Protein AF-A0A350QZ35-F1 (afdb_monomer)

Mean predicted aligned error: 3.23 Å

Sequence (78 aa):
WDAHSNVAGNVTKQAKQVDQASAALVQDLKRLGMLEDTLVVWGGEFGRTPMVESSAALKRSGGRDHHPQAFTMWMAGG

Radius of gyration: 16.57 Å; Cα contacts (8 Å, |Δi|>4): 117; chains: 1; bounding box: 29×17×50 Å

Solvent-accessible surface area (backbone atoms only — not comparable to full-atom values): 4444 Å² total; per-residue (Å²): 131,91,25,44,53,37,33,69,65,42,51,55,52,53,49,65,72,46,47,62,62,56,51,47,52,56,52,51,31,50,75,69,65,45,21,64,82,34,68,46,80,48,68,64,80,44,33,60,41,93,56,73,33,70,33,82,93,76,72,26,39,71,6,24,47,81,22,70,89,47,61,61,72,54,73,48,60,80

Foldseek 3Di:
DDFQAAAPVVVVVVCVVVVVVVVVVCVVCVVVVNLQVDKDKDWDQWDWDPDRRDDPVVNGGNTTDTGRVDIDMDIGGD

Secondary structure (DSSP, 8-state):
---SS-HHHHHHHHHHHHHHHHHHHHHHHHHTT-GGG--EEEE-S-EE-SSPEEETTTTEEEE--EETT---EEEE--

Structure (mmCIF, N/CA/C/O backbone):
data_AF-A0A350QZ35-F1
#
_entry.id   AF-A0A350QZ35-F1
#
loop_
_atom_site.group_PDB
_atom_site.id
_atom_site.type_symbol
_atom_site.label_atom_id
_atom_site.label_alt_id
_atom_site.label_comp_id
_atom_site.label_asym_id
_atom_site.label_entity_id
_atom_site.label_seq_id
_atom_site.pdbx_PDB_ins_code
_atom_site.Cartn_x
_atom_site.Cartn_y
_atom_site.Cartn_z
_atom_site.occupancy
_atom_site.B_iso_or_equiv
_atom_site.auth_seq_id
_atom_site.auth_comp_id
_atom_site.auth_asym_id
_atom_site.auth_atom_id
_atom_site.pdbx_PDB_model_num
ATOM 1 N N . TRP A 1 1 ? 3.611 6.636 -6.003 1.00 70.56 1 TRP A N 1
ATOM 2 C CA . TRP A 1 1 ? 2.357 6.135 -6.583 1.00 70.56 1 TRP A CA 1
ATOM 3 C C . TRP A 1 1 ? 2.637 5.637 -7.977 1.00 70.56 1 TRP A C 1
ATOM 5 O O . TRP A 1 1 ? 2.654 4.430 -8.140 1.00 70.56 1 TRP A O 1
ATOM 15 N N . ASP A 1 2 ? 2.989 6.517 -8.919 1.00 88.25 2 ASP A N 1
ATOM 16 C CA . ASP A 1 2 ? 3.310 6.110 -10.284 1.00 88.25 2 ASP A CA 1
ATOM 17 C C . ASP A 1 2 ? 4.701 5.442 -10.383 1.00 88.25 2 ASP A C 1
ATOM 19 O O . ASP A 1 2 ? 5.716 6.057 -10.045 1.00 88.25 2 ASP A O 1
ATOM 23 N N . ALA A 1 3 ? 4.748 4.159 -10.752 1.00 92.81 3 ALA A N 1
ATOM 24 C CA . ALA A 1 3 ? 5.929 3.295 -10.649 1.00 92.81 3 ALA A CA 1
ATOM 25 C C . ALA A 1 3 ? 6.417 2.758 -12.009 1.00 92.81 3 ALA A C 1
ATOM 27 O O . ALA A 1 3 ? 7.041 1.695 -12.068 1.00 92.81 3 ALA A O 1
ATOM 28 N N . HIS A 1 4 ? 6.179 3.512 -13.085 1.00 95.06 4 HIS A N 1
ATOM 29 C CA . HIS A 1 4 ? 6.551 3.150 -14.458 1.00 95.06 4 HIS A CA 1
ATOM 30 C C . HIS A 1 4 ? 8.071 3.087 -14.740 1.00 95.06 4 HIS A C 1
ATOM 32 O O . HIS A 1 4 ? 8.469 2.489 -15.736 1.00 95.06 4 HIS A O 1
ATOM 38 N N . SER A 1 5 ? 8.936 3.621 -13.860 1.00 94.19 5 SER A N 1
ATOM 39 C CA . SER A 1 5 ? 10.404 3.642 -14.084 1.00 94.19 5 SER A CA 1
ATOM 40 C C . SER A 1 5 ? 11.285 3.107 -12.940 1.00 94.19 5 SER A C 1
ATOM 42 O O . SER A 1 5 ? 12.505 3.136 -13.036 1.00 94.19 5 SER A O 1
ATOM 44 N N . ASN A 1 6 ? 10.716 2.690 -11.807 1.00 93.94 6 ASN A N 1
ATOM 45 C CA . ASN A 1 6 ? 11.466 2.034 -10.724 1.00 93.94 6 ASN A CA 1
ATOM 46 C C . ASN A 1 6 ? 10.474 1.437 -9.729 1.00 93.94 6 ASN A C 1
ATOM 48 O O . ASN A 1 6 ? 10.141 2.061 -8.715 1.00 93.94 6 ASN A O 1
ATOM 52 N N . VAL A 1 7 ? 9.969 0.240 -10.024 1.00 95.81 7 VAL A N 1
ATOM 53 C CA . VAL A 1 7 ? 8.923 -0.348 -9.182 1.00 95.81 7 VAL A CA 1
ATOM 54 C C . VAL A 1 7 ? 9.441 -0.693 -7.786 1.00 95.81 7 VAL A C 1
ATOM 56 O O . VAL A 1 7 ? 8.770 -0.395 -6.802 1.00 95.81 7 VAL A O 1
ATOM 59 N N . ALA A 1 8 ? 10.661 -1.225 -7.678 1.00 94.56 8 ALA A N 1
ATOM 60 C CA . ALA A 1 8 ? 11.237 -1.638 -6.401 1.00 94.56 8 ALA A CA 1
ATOM 61 C C . ALA A 1 8 ? 11.437 -0.446 -5.454 1.00 94.56 8 ALA A C 1
ATOM 63 O O . ALA A 1 8 ? 10.977 -0.472 -4.310 1.00 94.56 8 ALA A O 1
ATOM 64 N N . GLY A 1 9 ? 12.069 0.627 -5.938 1.00 96.00 9 GLY A N 1
ATOM 65 C CA . GLY A 1 9 ? 12.300 1.832 -5.145 1.00 96.00 9 GLY A CA 1
ATOM 66 C C . GLY A 1 9 ? 11.005 2.562 -4.789 1.00 96.00 9 GLY A C 1
ATOM 67 O O . GLY A 1 9 ? 10.841 2.989 -3.645 1.00 96.00 9 GLY A O 1
ATOM 68 N N . ASN A 1 10 ? 10.063 2.674 -5.735 1.00 95.44 10 ASN A N 1
ATOM 69 C CA . ASN A 1 10 ? 8.782 3.344 -5.497 1.00 95.44 10 ASN A CA 1
ATOM 70 C C . ASN A 1 10 ? 7.950 2.577 -4.462 1.00 95.44 10 ASN A C 1
ATOM 72 O O . ASN A 1 10 ? 7.581 3.163 -3.449 1.00 95.44 10 ASN A O 1
ATOM 76 N N . VAL A 1 11 ? 7.726 1.272 -4.660 1.00 94.12 11 VAL A N 1
ATOM 77 C CA . VAL A 1 11 ? 6.913 0.451 -3.747 1.00 94.12 11 VAL A CA 1
ATOM 78 C C . VAL A 1 11 ? 7.540 0.398 -2.357 1.00 94.12 11 VAL A C 1
ATOM 80 O O . VAL A 1 11 ? 6.837 0.618 -1.379 1.00 94.12 11 VAL A O 1
ATOM 83 N N . THR A 1 12 ? 8.861 0.218 -2.250 1.00 95.69 12 THR A N 1
ATOM 84 C CA . THR A 1 12 ? 9.542 0.205 -0.943 1.00 95.69 12 THR A CA 1
ATOM 85 C C . THR A 1 12 ? 9.386 1.535 -0.205 1.00 95.69 12 THR A C 1
ATOM 87 O O . THR A 1 12 ? 9.125 1.550 0.997 1.00 95.69 12 THR A O 1
ATOM 90 N N . LYS A 1 13 ? 9.537 2.668 -0.906 1.00 96.25 13 LYS A N 1
ATOM 91 C CA . LYS A 1 13 ? 9.360 3.996 -0.305 1.00 96.25 13 LYS A CA 1
ATOM 92 C C . LYS A 1 13 ? 7.919 4.206 0.159 1.00 96.25 13 LYS A C 1
ATOM 94 O O . LYS A 1 13 ? 7.714 4.639 1.284 1.00 96.25 13 LYS A O 1
ATOM 99 N N . GLN A 1 14 ? 6.947 3.894 -0.695 1.00 94.38 14 GLN A N 1
ATOM 100 C CA . GLN A 1 14 ? 5.529 4.123 -0.414 1.00 94.38 14 GLN A CA 1
ATOM 101 C C . GLN A 1 14 ? 5.019 3.210 0.703 1.00 94.38 14 GLN A C 1
ATOM 103 O O . GLN A 1 14 ? 4.345 3.688 1.607 1.00 94.38 14 GLN A O 1
ATOM 108 N N . ALA A 1 15 ? 5.415 1.932 0.706 1.00 93.88 15 ALA A N 1
ATOM 109 C CA . ALA A 1 15 ? 5.092 1.004 1.788 1.00 93.88 15 ALA A CA 1
ATOM 110 C C . ALA A 1 15 ? 5.567 1.554 3.142 1.00 93.88 15 ALA A C 1
ATOM 112 O O . ALA A 1 15 ? 4.779 1.652 4.075 1.00 93.88 15 ALA A O 1
ATOM 113 N N . LYS A 1 16 ? 6.813 2.045 3.225 1.00 96.56 16 LYS A N 1
ATOM 114 C CA . LYS A 1 16 ? 7.345 2.664 4.453 1.00 96.56 16 LYS A CA 1
ATOM 115 C C . LYS A 1 16 ? 6.571 3.904 4.913 1.00 96.56 16 LYS A C 1
ATOM 117 O O . LYS A 1 16 ? 6.551 4.177 6.106 1.00 96.56 16 LYS A O 1
ATOM 122 N N . GLN A 1 17 ? 5.969 4.664 3.996 1.00 95.56 17 GLN A N 1
ATOM 123 C CA . GLN A 1 17 ? 5.202 5.866 4.346 1.00 95.56 17 GLN A CA 1
ATOM 124 C C . GLN A 1 17 ? 3.870 5.539 5.033 1.00 95.56 17 GLN A C 1
ATOM 126 O O . GLN A 1 17 ? 3.377 6.370 5.789 1.00 95.56 17 GLN A O 1
ATOM 131 N N . VAL A 1 18 ? 3.299 4.355 4.788 1.00 94.81 18 VAL A N 1
ATOM 132 C CA . VAL A 1 18 ? 1.978 3.964 5.314 1.00 94.81 18 VAL A CA 1
ATOM 133 C C . VAL A 1 18 ? 2.041 2.897 6.406 1.00 94.81 18 VAL A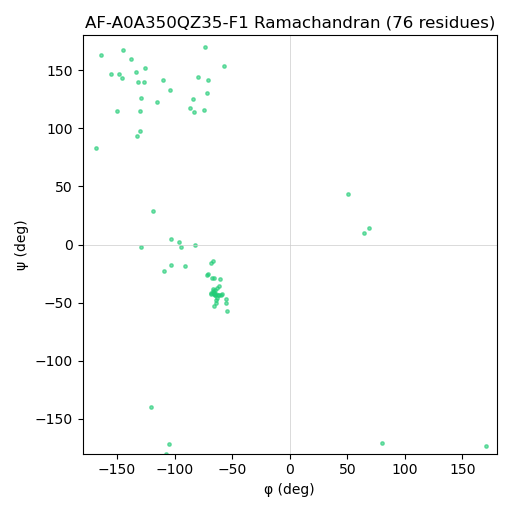 C 1
ATOM 135 O O . VAL A 1 18 ? 1.120 2.815 7.216 1.00 94.81 18 VAL A O 1
ATOM 138 N N . ASP A 1 19 ? 3.117 2.109 6.454 1.00 96.06 19 ASP A N 1
ATOM 139 C CA . ASP A 1 19 ? 3.281 0.952 7.344 1.00 96.06 19 ASP A CA 1
ATOM 140 C C . ASP A 1 19 ? 3.075 1.302 8.828 1.00 96.06 19 ASP A C 1
ATOM 142 O O . ASP A 1 19 ? 2.160 0.787 9.472 1.00 96.06 19 ASP A O 1
ATOM 146 N N . GLN A 1 20 ? 3.850 2.260 9.353 1.00 98.00 20 GLN A N 1
ATOM 147 C CA . GLN A 1 20 ? 3.807 2.605 10.779 1.00 98.00 20 GLN A CA 1
ATOM 148 C C . GLN A 1 20 ? 2.464 3.197 11.211 1.00 98.00 20 GLN A C 1
ATOM 150 O O . GLN A 1 20 ? 1.941 2.823 12.257 1.00 98.00 20 GLN A O 1
ATOM 155 N N . ALA A 1 21 ? 1.887 4.100 10.413 1.00 97.75 21 ALA A N 1
ATOM 156 C CA . ALA A 1 21 ? 0.607 4.725 10.746 1.00 97.75 21 ALA A CA 1
ATOM 157 C C . ALA A 1 21 ? -0.547 3.708 10.720 1.00 97.75 21 ALA A C 1
ATOM 159 O O . ALA A 1 21 ? -1.415 3.736 11.590 1.00 97.75 21 ALA A O 1
ATOM 160 N N . SER A 1 22 ? -0.523 2.773 9.762 1.00 97.81 22 SER A N 1
ATOM 161 C CA . SER A 1 22 ? -1.526 1.705 9.664 1.00 97.81 22 SER A CA 1
ATOM 162 C C . SER A 1 22 ? -1.447 0.757 10.865 1.00 97.81 22 SER A C 1
ATOM 164 O O . SER A 1 22 ? -2.472 0.417 11.452 1.00 97.81 22 SER A O 1
ATOM 166 N N . ALA A 1 23 ? -0.232 0.380 11.281 1.00 98.00 23 ALA A N 1
ATOM 167 C CA . ALA A 1 23 ? -0.021 -0.435 12.475 1.00 98.00 23 ALA A CA 1
ATOM 168 C C . ALA A 1 23 ? -0.438 0.297 13.763 1.00 98.00 23 ALA A C 1
ATOM 170 O O . ALA A 1 23 ? -1.098 -0.299 14.616 1.00 98.00 23 ALA A O 1
ATOM 171 N N . ALA A 1 24 ? -0.090 1.582 13.893 1.00 98.62 24 ALA A N 1
ATOM 172 C CA . ALA A 1 24 ? -0.442 2.400 15.052 1.00 98.62 24 ALA A CA 1
ATOM 173 C C . ALA A 1 24 ? -1.961 2.503 15.236 1.00 98.62 24 ALA A C 1
ATOM 175 O O . ALA A 1 24 ? -2.442 2.299 16.345 1.00 98.62 24 ALA A O 1
ATOM 176 N N . LEU A 1 25 ? -2.721 2.710 14.154 1.00 98.44 25 LEU A N 1
ATOM 177 C CA . LEU A 1 25 ? -4.186 2.740 14.204 1.00 98.44 25 LEU A CA 1
ATOM 178 C C . LEU A 1 25 ? -4.767 1.457 14.820 1.00 98.44 25 LEU A C 1
ATOM 180 O O . LEU A 1 25 ? -5.571 1.524 15.748 1.00 98.44 25 LEU A O 1
ATOM 184 N N . VAL A 1 26 ? -4.342 0.287 14.334 1.00 98.62 26 VAL A N 1
ATOM 185 C CA . VAL A 1 26 ? -4.827 -1.008 14.843 1.00 98.62 26 VAL A CA 1
ATOM 186 C C . VAL A 1 26 ? -4.435 -1.205 16.310 1.00 98.62 26 VAL A C 1
ATOM 188 O O . VAL A 1 26 ? -5.251 -1.647 17.121 1.00 98.62 26 VAL A O 1
ATOM 191 N N . GLN A 1 27 ? -3.198 -0.860 16.674 1.00 98.69 27 GLN A N 1
ATOM 192 C CA . GLN A 1 27 ? -2.714 -0.98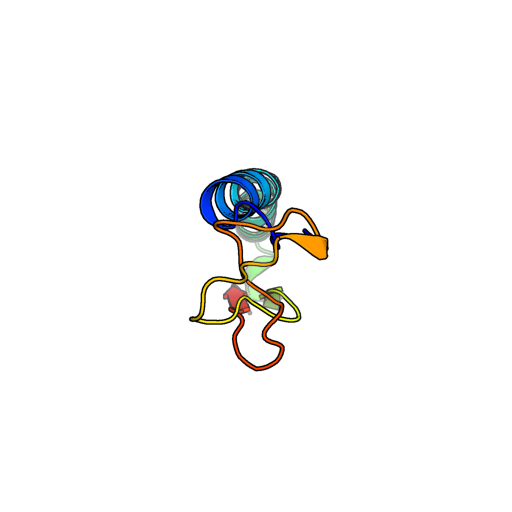1 18.052 1.00 98.69 27 GLN A CA 1
ATOM 193 C C . GLN A 1 27 ? -3.452 -0.043 19.013 1.00 98.69 27 GLN A C 1
ATOM 195 O O . GLN A 1 27 ? -3.797 -0.456 20.121 1.00 98.69 27 GLN A O 1
ATOM 200 N N . ASP A 1 28 ? -3.731 1.189 18.594 1.00 98.75 28 ASP A N 1
ATOM 201 C CA . ASP A 1 28 ? -4.442 2.172 19.406 1.00 98.75 28 ASP A CA 1
ATOM 202 C C . ASP A 1 28 ? -5.903 1.769 19.620 1.00 98.75 28 ASP A C 1
ATOM 204 O O . ASP A 1 28 ? -6.376 1.811 20.758 1.00 98.75 28 ASP A O 1
ATOM 208 N N . LEU A 1 29 ? -6.592 1.286 18.578 1.00 98.81 29 LEU A N 1
ATOM 209 C CA . LEU A 1 29 ? -7.945 0.733 18.708 1.00 98.81 29 LEU A CA 1
ATOM 210 C C . LEU A 1 29 ? -7.976 -0.444 19.684 1.00 98.81 29 LEU A C 1
ATOM 212 O O . LEU A 1 29 ? -8.858 -0.514 20.541 1.00 98.81 29 LEU A O 1
ATOM 216 N N . LYS A 1 30 ? -6.985 -1.342 19.611 1.00 98.62 30 LYS A N 1
ATOM 217 C CA . LYS A 1 30 ? -6.866 -2.460 20.553 1.00 98.62 30 LYS A CA 1
ATOM 218 C C . LYS A 1 30 ? -6.650 -1.972 21.985 1.00 98.62 30 LYS A C 1
ATOM 220 O O . LYS A 1 30 ? -7.309 -2.454 22.900 1.00 98.62 30 LYS A O 1
ATOM 225 N N . ARG A 1 31 ? -5.749 -1.005 22.195 1.00 98.69 31 ARG A N 1
ATOM 226 C CA . ARG A 1 31 ? -5.453 -0.439 23.524 1.00 98.69 31 ARG A CA 1
ATOM 227 C C . ARG A 1 31 ? -6.679 0.226 24.152 1.00 98.69 31 ARG A C 1
ATOM 229 O O . ARG A 1 31 ? -6.836 0.169 25.366 1.00 98.69 31 ARG A O 1
ATOM 236 N N . LEU A 1 32 ? -7.521 0.857 23.339 1.00 98.44 32 LEU A N 1
ATOM 237 C CA . LEU A 1 32 ? -8.748 1.518 23.783 1.00 98.44 32 LEU A CA 1
ATOM 238 C C . LEU A 1 32 ? -9.933 0.552 23.956 1.00 98.44 32 LEU A C 1
ATOM 240 O O . LEU A 1 32 ? -11.014 0.999 24.323 1.00 98.44 32 LEU A O 1
ATOM 244 N N . GLY A 1 33 ? -9.751 -0.747 23.689 1.00 98.38 33 GLY A N 1
ATOM 245 C CA . GLY A 1 33 ? -10.836 -1.733 23.718 1.00 98.38 33 GLY A CA 1
ATOM 246 C C . GLY A 1 33 ? -11.864 -1.551 22.597 1.00 98.38 33 GLY A C 1
ATOM 247 O O . GLY A 1 33 ? -12.937 -2.129 22.666 1.00 98.38 33 GLY A O 1
ATOM 248 N N . MET A 1 34 ? -11.551 -0.749 21.575 1.00 98.62 34 MET A N 1
ATOM 249 C CA . MET A 1 34 ? -12.466 -0.409 20.478 1.00 98.62 34 MET A CA 1
ATOM 250 C C . MET A 1 34 ? -12.367 -1.372 19.294 1.00 98.62 34 MET A C 1
ATOM 252 O O . MET A 1 34 ? -13.255 -1.391 18.446 1.00 98.62 34 MET A O 1
ATOM 256 N N . LEU A 1 35 ? -11.272 -2.132 19.198 1.00 98.62 35 LEU A N 1
ATOM 257 C CA . LEU A 1 35 ? -11.030 -3.014 18.055 1.00 98.62 35 LEU A CA 1
ATOM 258 C C . LEU A 1 35 ? -12.051 -4.160 17.968 1.00 98.62 35 LEU A C 1
ATOM 260 O O . LEU A 1 35 ? -12.353 -4.599 16.866 1.00 98.62 35 LEU A O 1
ATOM 264 N N . GLU A 1 36 ? -12.600 -4.607 19.099 1.00 97.81 36 G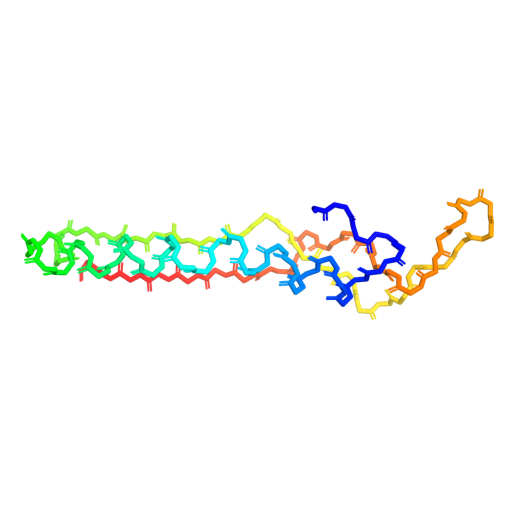LU A N 1
ATOM 265 C CA . GLU A 1 36 ? -13.594 -5.693 19.153 1.00 97.81 36 GLU A CA 1
ATOM 266 C C . GLU A 1 36 ? -14.932 -5.290 18.506 1.00 97.81 36 GLU A C 1
ATOM 268 O O . GLU A 1 36 ? -15.614 -6.124 17.931 1.00 97.81 36 GLU A O 1
ATOM 273 N N . ASP A 1 37 ? -15.280 -3.999 18.532 1.00 98.12 37 ASP A N 1
ATOM 274 C CA . ASP A 1 37 ? -16.508 -3.471 17.917 1.00 98.12 37 ASP A CA 1
ATOM 275 C C . ASP A 1 37 ? -16.237 -2.758 16.575 1.00 98.12 37 ASP A C 1
ATOM 277 O O . ASP A 1 37 ? -17.136 -2.154 15.984 1.00 98.12 37 ASP A O 1
ATOM 281 N N . THR A 1 38 ? -14.987 -2.780 16.090 1.00 98.31 38 THR A N 1
ATOM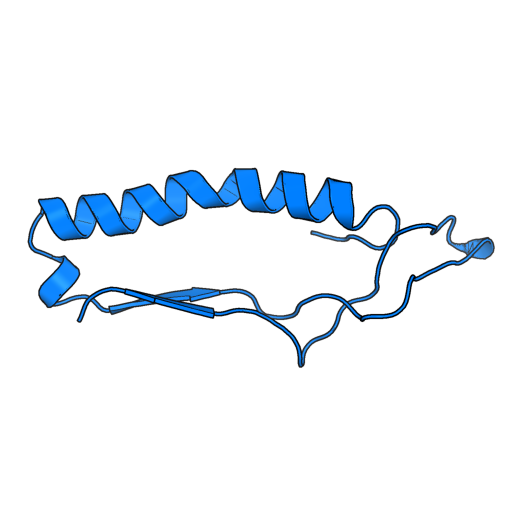 282 C CA . THR A 1 38 ? -14.557 -2.047 14.889 1.00 98.31 38 THR A CA 1
ATOM 283 C C . THR A 1 38 ? -13.794 -2.944 13.923 1.00 98.31 38 THR A C 1
ATOM 285 O O . THR A 1 38 ? -12.650 -3.316 14.177 1.00 98.31 38 THR A O 1
ATOM 288 N N . LEU A 1 39 ? -14.365 -3.171 12.739 1.00 98.38 39 LEU A N 1
ATOM 289 C CA . LEU A 1 39 ? -13.643 -3.771 11.621 1.00 98.38 39 LEU A CA 1
ATOM 290 C C . LEU A 1 39 ? -12.838 -2.705 10.865 1.00 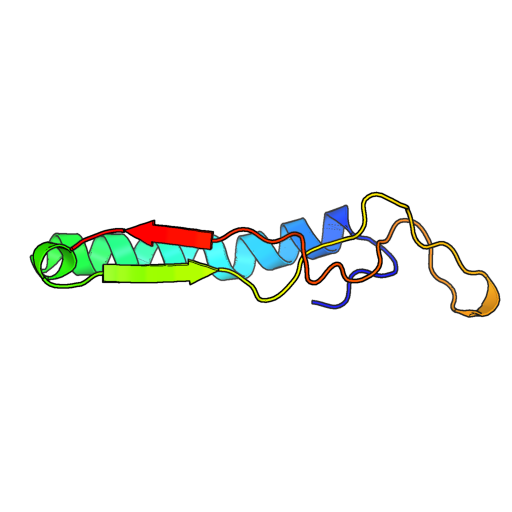98.38 39 LEU A C 1
ATOM 292 O O . LEU A 1 39 ? -13.397 -1.829 10.203 1.00 98.38 39 LEU A O 1
ATOM 296 N N . VAL A 1 40 ? -11.513 -2.813 10.909 1.00 98.25 40 VAL A N 1
ATOM 297 C CA . VAL A 1 40 ? -10.610 -2.048 10.045 1.00 98.25 40 VAL A CA 1
ATOM 298 C C . VAL A 1 40 ? -10.480 -2.769 8.709 1.00 98.25 40 VAL A C 1
ATOM 300 O O . VAL A 1 40 ? -10.091 -3.934 8.673 1.00 98.25 40 VAL A O 1
ATOM 303 N N . VAL A 1 41 ? -10.754 -2.064 7.609 1.00 97.81 41 VAL A N 1
ATOM 304 C CA . VAL A 1 41 ? -10.529 -2.535 6.235 1.00 97.81 41 VAL A CA 1
ATOM 305 C C . VAL A 1 41 ? -9.466 -1.653 5.589 1.00 97.81 41 VAL A C 1
ATOM 307 O O . VAL A 1 41 ? -9.633 -0.438 5.504 1.00 97.81 41 VAL A O 1
ATOM 310 N N . TRP A 1 42 ? -8.376 -2.257 5.124 1.00 97.06 42 TRP A N 1
ATOM 311 C CA . TRP A 1 42 ? -7.267 -1.546 4.493 1.00 97.06 42 TRP A CA 1
ATOM 312 C C . TRP A 1 42 ? -6.870 -2.219 3.189 1.00 97.06 42 TRP A C 1
ATOM 314 O O . TRP A 1 42 ? -6.770 -3.443 3.107 1.00 97.06 42 TRP A O 1
ATOM 324 N N . GLY A 1 43 ? -6.566 -1.421 2.174 1.00 94.12 43 GLY A N 1
ATOM 325 C CA . GLY A 1 43 ? -5.958 -1.912 0.949 1.00 94.12 43 GLY A CA 1
ATOM 326 C C . GLY A 1 43 ? -5.910 -0.861 -0.142 1.00 94.12 43 GLY A C 1
ATOM 327 O O . GLY A 1 43 ? -6.171 0.318 0.097 1.00 94.12 43 GLY A O 1
ATOM 328 N N . GLY A 1 44 ? -5.498 -1.300 -1.326 1.00 91.88 44 GLY A N 1
ATOM 329 C CA . GLY A 1 44 ? -5.382 -0.457 -2.513 1.00 91.88 44 GLY A CA 1
ATOM 330 C C . GLY A 1 44 ? -6.468 -0.738 -3.548 1.00 91.88 44 GLY A C 1
ATOM 331 O O . GLY A 1 44 ? -7.299 -1.620 -3.378 1.00 91.88 44 GLY A O 1
ATOM 332 N N . GLU A 1 45 ? -6.413 -0.003 -4.655 1.00 92.56 45 GLU A N 1
ATOM 333 C CA . GLU A 1 45 ? -7.387 -0.100 -5.757 1.00 92.56 45 GLU A CA 1
ATOM 334 C C . GLU A 1 45 ? -6.838 -0.872 -6.973 1.00 92.56 45 GLU A C 1
ATOM 336 O O . GLU A 1 45 ? -7.581 -1.298 -7.851 1.00 92.56 45 GLU A O 1
ATOM 341 N N . PHE A 1 46 ? -5.516 -1.032 -7.051 1.00 93.56 46 PHE A N 1
ATOM 342 C CA . PHE A 1 46 ? -4.797 -1.734 -8.114 1.00 93.56 46 PHE A CA 1
ATOM 343 C C . PHE A 1 46 ? -3.371 -2.039 -7.638 1.00 93.56 46 PHE A C 1
ATOM 345 O O . PHE A 1 46 ? -2.857 -1.428 -6.696 1.00 93.56 46 PHE A O 1
ATOM 352 N N . GLY A 1 47 ? -2.701 -2.964 -8.316 1.00 93.75 47 GLY A N 1
ATOM 353 C CA . GLY A 1 47 ? -1.279 -3.235 -8.123 1.00 93.75 47 GLY A CA 1
ATOM 354 C C . GLY A 1 47 ? -0.495 -3.036 -9.406 1.00 93.75 47 GLY A C 1
ATOM 355 O O . GLY A 1 47 ? -0.701 -2.065 -10.135 1.00 93.75 47 GLY A O 1
ATOM 356 N N . ARG A 1 48 ? 0.464 -3.928 -9.659 1.00 94.44 48 ARG A N 1
ATOM 357 C CA . ARG A 1 48 ? 1.439 -3.784 -10.743 1.00 94.44 48 ARG A CA 1
ATOM 358 C C . ARG A 1 48 ? 1.456 -5.015 -11.632 1.00 94.44 48 ARG A C 1
ATOM 360 O O . ARG A 1 48 ? 1.392 -6.136 -11.131 1.00 94.44 48 ARG A O 1
ATOM 367 N N . THR A 1 49 ? 1.572 -4.807 -12.940 1.00 94.75 49 THR A N 1
ATOM 368 C CA . THR A 1 49 ? 1.681 -5.901 -13.915 1.00 94.75 49 THR A CA 1
ATOM 369 C C . THR A 1 49 ? 2.878 -6.805 -13.600 1.00 94.75 49 THR A C 1
ATOM 371 O O . THR A 1 49 ? 3.865 -6.352 -13.015 1.00 94.75 49 THR A O 1
ATOM 374 N N . PRO A 1 50 ? 2.861 -8.091 -13.985 1.00 92.62 50 PRO A N 1
ATOM 375 C CA . PRO A 1 50 ? 4.040 -8.940 -13.830 1.00 92.62 50 PRO A CA 1
ATOM 37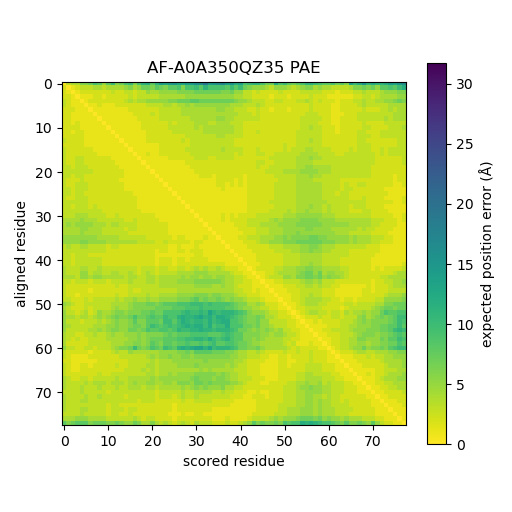6 C C . PRO A 1 50 ? 5.169 -8.560 -14.807 1.00 92.62 50 PRO A C 1
ATOM 378 O O . PRO A 1 50 ? 6.339 -8.788 -14.502 1.00 92.62 50 PRO A O 1
ATOM 381 N N . MET A 1 51 ? 4.834 -7.942 -15.945 1.0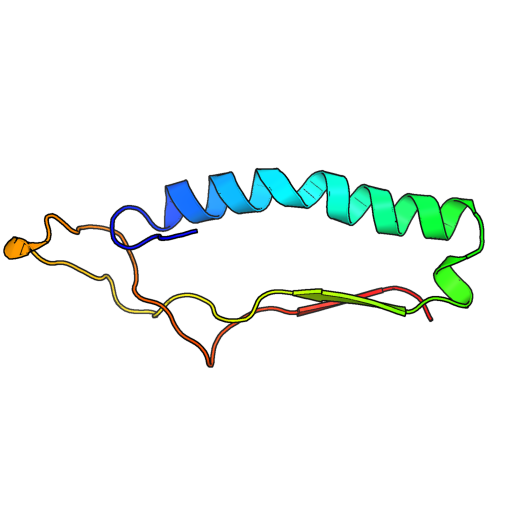0 92.31 51 MET A N 1
ATOM 382 C CA . MET A 1 51 ? 5.779 -7.503 -16.975 1.00 92.31 51 MET A CA 1
ATOM 383 C C . MET A 1 51 ? 6.457 -6.185 -16.602 1.00 92.31 51 MET A C 1
ATOM 385 O O . MET A 1 51 ? 5.817 -5.287 -16.051 1.00 92.31 51 MET A O 1
ATOM 389 N N . VAL A 1 52 ? 7.735 -6.061 -16.969 1.00 92.75 52 VAL A N 1
ATOM 390 C CA . VAL A 1 52 ? 8.460 -4.787 -16.923 1.00 92.75 52 VAL A CA 1
ATOM 391 C C . VAL A 1 52 ? 7.941 -3.880 -18.027 1.00 92.75 52 VAL A C 1
ATOM 393 O O . VAL A 1 52 ? 7.881 -4.273 -19.190 1.00 92.75 52 VAL A O 1
ATOM 396 N N . GLU A 1 53 ? 7.622 -2.649 -17.659 1.00 89.69 53 GLU A N 1
ATOM 397 C CA . GLU A 1 53 ? 7.323 -1.605 -18.619 1.00 89.69 53 GLU A CA 1
ATOM 398 C C . GLU A 1 53 ? 8.624 -0.922 -19.049 1.00 89.69 53 GLU A C 1
ATOM 400 O O . GLU A 1 53 ? 9.352 -0.345 -18.235 1.00 89.69 53 GLU A O 1
ATOM 405 N N . SER A 1 54 ? 8.936 -1.018 -20.340 1.00 91.56 54 SER A N 1
ATOM 406 C CA . SER A 1 54 ? 10.106 -0.386 -20.942 1.00 91.56 54 SER A CA 1
ATOM 407 C C . SER A 1 54 ? 9.678 0.398 -22.173 1.00 91.56 54 SER A C 1
ATOM 409 O O . SER A 1 54 ? 9.016 -0.136 -23.060 1.00 91.56 54 SER A O 1
ATOM 411 N N . SER A 1 55 ? 10.038 1.678 -22.224 1.00 92.56 55 SER A N 1
ATOM 412 C CA . SER A 1 55 ? 9.732 2.556 -23.351 1.00 92.56 55 SER A CA 1
ATOM 413 C C . SER A 1 55 ? 10.804 3.625 -23.486 1.00 92.56 55 SER A C 1
ATOM 415 O O . SER A 1 55 ? 10.940 4.498 -22.628 1.00 92.56 55 SER A O 1
ATOM 417 N N . ALA A 1 56 ? 11.544 3.591 -24.596 1.00 91.75 56 ALA A N 1
ATOM 418 C CA . ALA A 1 56 ? 12.526 4.624 -24.917 1.00 91.75 56 ALA A CA 1
ATOM 419 C C . ALA A 1 56 ? 11.853 5.987 -25.155 1.00 91.75 56 ALA A C 1
ATOM 421 O O . ALA A 1 56 ? 12.349 7.007 -24.682 1.00 91.75 5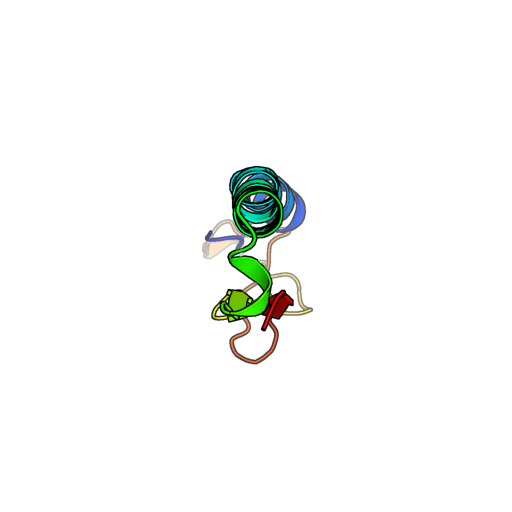6 ALA A O 1
ATOM 422 N N . ALA A 1 57 ? 10.689 5.997 -25.816 1.00 94.81 57 ALA A N 1
ATOM 423 C CA . ALA A 1 57 ? 9.929 7.215 -26.099 1.00 94.81 57 ALA A CA 1
ATOM 424 C C . ALA A 1 57 ? 9.457 7.919 -24.816 1.00 94.81 57 ALA A C 1
ATOM 426 O O . ALA A 1 57 ? 9.484 9.143 -24.732 1.00 94.81 57 ALA A O 1
ATOM 427 N N . LEU A 1 58 ? 9.074 7.141 -23.797 1.00 91.12 58 LEU A N 1
ATOM 428 C CA . LEU A 1 58 ? 8.607 7.654 -22.505 1.00 91.12 58 LEU A CA 1
ATOM 429 C C . LEU A 1 58 ? 9.710 7.701 -21.437 1.00 91.12 58 LEU A C 1
ATOM 431 O O . LEU A 1 58 ? 9.429 8.058 -20.296 1.00 91.12 58 LEU A O 1
ATOM 435 N N . LYS A 1 59 ? 10.954 7.335 -21.783 1.00 90.94 59 LYS A N 1
ATOM 436 C CA . LYS A 1 59 ? 12.086 7.199 -20.847 1.00 90.94 59 LYS A CA 1
ATOM 437 C C . LYS A 1 59 ? 11.740 6.340 -19.615 1.00 90.94 59 LYS A C 1
ATOM 439 O O . LYS A 1 59 ? 12.079 6.683 -18.482 1.00 90.94 59 LYS A O 1
ATOM 444 N N . ARG A 1 60 ? 11.047 5.222 -19.843 1.00 92.62 60 ARG A N 1
ATOM 445 C CA . ARG A 1 60 ? 10.636 4.248 -18.819 1.00 92.62 60 ARG A CA 1
ATOM 446 C C . ARG A 1 60 ? 11.519 3.010 -18.887 1.00 92.62 60 ARG A C 1
ATOM 448 O O . ARG A 1 60 ? 11.749 2.477 -19.971 1.00 92.62 60 ARG A O 1
ATOM 455 N N . SER A 1 61 ? 12.002 2.555 -17.739 1.00 92.25 61 SER A N 1
ATOM 456 C CA . SER A 1 61 ? 12.771 1.317 -17.592 1.00 92.25 61 SER A CA 1
ATOM 457 C C . SER A 1 61 ? 12.628 0.789 -16.167 1.00 92.25 61 SER A C 1
ATOM 459 O O . SER A 1 61 ? 12.495 1.572 -15.241 1.00 92.25 61 SER A O 1
ATOM 461 N N . GLY A 1 62 ? 12.623 -0.529 -15.952 1.00 93.19 62 GLY A N 1
ATOM 462 C CA . GLY A 1 62 ? 12.627 -1.107 -14.595 1.00 93.19 62 GLY A CA 1
ATOM 463 C C . GLY A 1 62 ? 11.382 -0.817 -13.735 1.00 93.19 62 GLY A C 1
ATOM 464 O O . GLY A 1 62 ? 11.376 -1.098 -12.532 1.00 93.19 62 GLY A O 1
ATOM 465 N N . GLY A 1 63 ? 10.326 -0.256 -14.323 1.00 95.75 63 GLY A N 1
ATOM 466 C CA . GLY A 1 63 ? 9.023 -0.099 -13.690 1.00 95.75 63 GLY A CA 1
ATOM 467 C C . GLY A 1 63 ? 7.987 -1.087 -14.204 1.00 95.75 63 GLY A C 1
ATOM 468 O O . GLY A 1 63 ? 8.314 -2.047 -14.905 1.00 95.75 63 GLY A O 1
ATOM 469 N N . ARG A 1 64 ? 6.736 -0.877 -13.791 1.00 95.50 64 ARG A N 1
ATOM 470 C CA . ARG A 1 64 ? 5.584 -1.727 -14.123 1.00 95.50 64 ARG A CA 1
ATOM 471 C C . ARG A 1 64 ? 4.320 -0.879 -14.256 1.00 95.50 64 ARG A C 1
ATOM 473 O O . ARG A 1 64 ? 4.118 0.043 -13.456 1.00 95.50 64 ARG A O 1
ATOM 480 N N . ASP A 1 65 ? 3.460 -1.249 -15.196 1.00 94.38 65 ASP A N 1
ATOM 481 C CA . ASP A 1 65 ? 2.166 -0.599 -15.404 1.00 94.38 65 ASP A CA 1
ATOM 482 C C . ASP A 1 65 ? 1.172 -0.982 -14.289 1.00 94.38 65 ASP A C 1
ATOM 484 O O . ASP A 1 65 ? 1.449 -1.843 -13.441 1.00 94.38 65 ASP A O 1
ATOM 488 N N . HIS A 1 66 ? 0.026 -0.311 -14.245 1.00 94.31 66 HIS A N 1
ATOM 489 C CA . HIS A 1 66 ? -1.061 -0.574 -13.311 1.00 94.31 66 HIS A CA 1
ATOM 490 C C . HIS A 1 66 ? -1.772 -1.893 -13.633 1.00 94.31 66 HIS A C 1
ATOM 492 O O . HIS A 1 66 ? -2.009 -2.230 -14.790 1.00 94.31 66 HIS A O 1
ATOM 498 N N . HIS A 1 67 ? -2.161 -2.632 -12.592 1.00 94.81 67 HIS A N 1
ATOM 499 C CA . HIS A 1 67 ? -2.959 -3.849 -12.732 1.00 94.81 67 HIS A CA 1
ATOM 500 C C . HIS A 1 67 ? -4.174 -3.813 -11.790 1.00 94.81 67 HIS A C 1
ATOM 502 O O . HIS A 1 67 ? -4.042 -4.149 -10.612 1.00 94.81 67 HIS A O 1
ATOM 508 N N . PRO A 1 68 ? -5.369 -3.430 -12.281 1.00 93.88 68 PRO A N 1
ATOM 509 C CA . PRO A 1 68 ? -6.559 -3.249 -11.439 1.00 93.88 68 PRO A CA 1
ATOM 510 C C . PRO A 1 68 ? -7.120 -4.548 -10.854 1.00 93.88 68 PRO A C 1
ATOM 512 O O . PRO A 1 68 ? -7.886 -4.518 -9.904 1.00 93.88 68 PRO A O 1
ATOM 515 N N . GLN A 1 69 ? -6.724 -5.700 -11.392 1.00 94.12 69 GLN A N 1
ATOM 516 C CA . GLN A 1 69 ? -7.193 -7.009 -10.931 1.00 94.12 69 GLN A CA 1
ATOM 517 C C . GLN A 1 69 ? -6.255 -7.658 -9.904 1.00 94.12 69 GLN A C 1
ATOM 519 O O . GLN A 1 69 ? -6.540 -8.755 -9.436 1.00 94.12 69 GLN A O 1
ATOM 524 N N . ALA A 1 70 ? -5.124 -7.025 -9.576 1.00 93.12 70 ALA A N 1
ATOM 525 C CA . ALA A 1 70 ? -4.115 -7.608 -8.700 1.00 93.12 70 ALA A CA 1
ATOM 526 C C . ALA A 1 70 ? -3.689 -6.599 -7.635 1.00 93.12 70 ALA A C 1
ATOM 528 O O . ALA A 1 70 ? -2.789 -5.802 -7.871 1.00 93.12 70 ALA A O 1
ATOM 529 N N . PHE A 1 71 ? -4.321 -6.636 -6.464 1.00 93.81 71 PHE A N 1
ATOM 530 C CA . PHE A 1 71 ? -3.979 -5.807 -5.308 1.00 93.81 71 PHE A CA 1
ATOM 531 C C . PHE A 1 71 ? -4.205 -6.575 -4.005 1.00 93.81 71 PHE A C 1
ATOM 533 O O . PHE A 1 71 ? -4.812 -7.645 -3.995 1.00 93.81 71 PHE A O 1
ATOM 540 N N . THR A 1 72 ? -3.690 -6.026 -2.909 1.00 93.00 72 THR A N 1
ATOM 541 C CA . THR A 1 72 ? -3.793 -6.632 -1.581 1.00 93.00 72 THR A CA 1
ATOM 542 C C . THR A 1 72 ? -4.735 -5.819 -0.709 1.00 93.00 72 THR A C 1
ATOM 544 O O . THR A 1 72 ? -4.718 -4.587 -0.732 1.00 93.00 72 THR A O 1
ATOM 547 N N . MET A 1 73 ? -5.511 -6.540 0.091 1.00 96.19 73 MET A N 1
ATOM 548 C CA . MET A 1 73 ? -6.337 -6.021 1.172 1.00 96.19 73 MET A CA 1
ATOM 549 C C . MET A 1 73 ? -5.976 -6.778 2.454 1.00 96.19 73 MET A C 1
ATOM 551 O O . MET A 1 73 ? -5.580 -7.944 2.390 1.00 96.19 73 MET A O 1
ATOM 555 N N . TRP A 1 74 ? -6.148 -6.149 3.609 1.00 96.69 74 TRP A N 1
ATOM 556 C CA . TRP A 1 74 ? -6.188 -6.826 4.901 1.00 96.69 74 TRP A CA 1
ATOM 557 C C . TRP A 1 74 ? -7.306 -6.246 5.765 1.00 96.69 74 TRP A C 1
ATOM 559 O O . TRP A 1 74 ? -7.801 -5.143 5.526 1.00 96.69 74 TRP A O 1
ATOM 569 N N . MET A 1 75 ? -7.718 -7.029 6.757 1.00 98.06 75 MET A N 1
ATOM 570 C CA . MET A 1 75 ? -8.740 -6.647 7.723 1.00 98.06 75 MET A CA 1
ATOM 571 C C . MET A 1 75 ? -8.278 -6.994 9.140 1.00 98.06 75 MET A C 1
ATOM 573 O O . MET A 1 75 ? -7.525 -7.955 9.312 1.00 98.06 75 MET A O 1
ATOM 577 N N . ALA A 1 76 ? -8.697 -6.214 10.137 1.00 98.25 76 ALA A N 1
ATOM 578 C CA . ALA A 1 76 ? -8.412 -6.469 11.550 1.00 98.25 76 ALA A CA 1
ATOM 579 C C . ALA A 1 76 ? -9.548 -5.967 12.452 1.00 98.25 76 ALA A C 1
ATOM 581 O O . ALA A 1 76 ? -10.136 -4.928 12.161 1.00 98.25 76 ALA A O 1
ATOM 582 N N . GLY A 1 77 ? -9.785 -6.663 13.566 1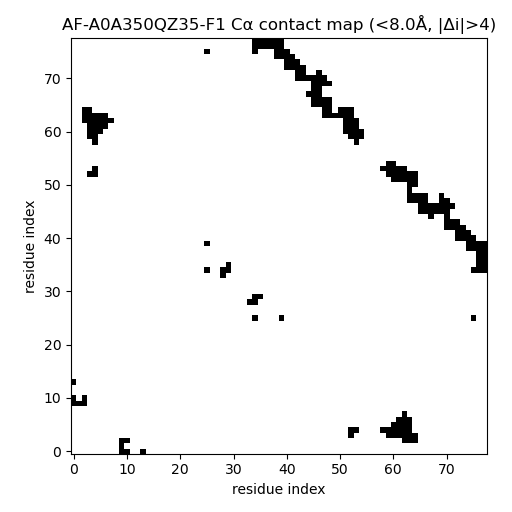.00 97.62 77 GLY A N 1
ATOM 583 C CA . GLY A 1 77 ? -10.875 -6.360 14.498 1.00 97.62 77 GLY A CA 1
ATOM 584 C C . GLY A 1 77 ? -12.236 -6.884 14.046 1.00 97.62 77 GLY A C 1
ATOM 585 O O . GLY A 1 77 ? -12.313 -7.615 13.053 1.00 97.62 77 GLY A O 1
ATOM 586 N N . GLY A 1 78 ? -13.269 -6.464 14.780 1.00 93.88 78 GLY A N 1
ATOM 587 C CA . GLY A 1 78 ? -14.643 -6.963 14.678 1.00 93.88 78 GLY A CA 1
ATOM 588 C C . GLY A 1 78 ? -14.890 -8.298 15.371 1.00 93.88 78 GLY A C 1
ATOM 589 O O . GLY A 1 78 ? -13.908 -8.986 15.735 1.00 93.88 78 GLY A O 1
#

pLDDT: mean 95.01, std 3.76, range [70.56, 98.81]